Protein AF-A0AB39NYH6-F1 (afdb_monomer)

Sequence (122 aa):
MDDRALKAVLDKVREWTPYDGDALLDDVGAVLDYQLPPEELHDELAQRLRGHLMQLVDIAVGANADQDDEAANRLIQQARAVRSQEMPDDHWKAVGHLRRMAWTANELLERLVATKCLRAAA

Organism: NCBI:txid3238627

Nearest PDB structures (foldseek):
  8dz8-assembly2_B  TM=5.063E-01  e=4.185E-01  synthetic construct
  6dg6-assembly5_E  TM=4.856E-01  e=1.645E+00  synthetic construct
  7n6g-assembly1_3U  TM=3.640E-01  e=7.569E+00  Chlamydomonas reinhardtii

Solvent-accessible surface area (backbone atoms only — not comparable to full-atom values): 6976 Å² total; per-residue (Å²): 134,58,70,67,61,52,49,55,50,52,52,51,60,70,70,55,74,81,89,56,69,64,65,47,50,52,57,28,46,52,50,69,43,94,59,76,65,60,75,90,46,48,66,59,52,48,51,51,50,40,50,49,37,47,54,54,42,52,51,35,55,76,61,43,31,54,77,79,29,70,67,50,30,52,40,43,54,49,36,55,57,56,55,71,51,77,82,50,91,48,68,71,55,29,52,54,48,47,35,52,47,35,51,44,41,51,55,42,50,53,48,32,35,75,72,62,74,38,80,73,87,132

Foldseek 3Di:
DDPVVVVVVVVCVVVDDDQDPVLLVVLLCQQVDPDHDDPVCLVVSLVVLLVLLVVLLVLCVVVVVLPVPVQLVVLNVQSVVLNPDDQDPDPVSSSVSSNSSSVSSVSSVVVCCVVVSDPDDD

InterPro domains:
  IPR046300 Domain of unknown function DUF6415 [PF19979] (22-117)

Secondary structure (DSSP, 8-state):
--HHHHHHHHHHHHH-PPP-HHHHHHHHHHHHSSSPPPGGGHHHHHHHHHHHHHHHHHHHHHTTHHHH-HHHHHHHHHHHHHHTSPPPSSHHHHHHHHHHHHHHHHHHHHHHHHTTSSPPP-

Radius of gyration: 15.77 Å; Cα contacts (8 Å, |Δi|>4): 106; chains: 1; bounding box: 34×39×39 Å

Mean predicted aligned error: 5.58 Å

pLDDT: mean 91.62, std 8.71, range [45.88, 98.56]

Structure (mmCIF, N/CA/C/O backbone):
data_AF-A0AB39NYH6-F1
#
_entry.id   AF-A0AB39NYH6-F1
#
loop_
_atom_site.group_PDB
_atom_site.id
_atom_site.type_symbol
_atom_site.label_atom_id
_atom_site.label_alt_id
_atom_site.label_comp_id
_atom_site.label_asym_id
_atom_site.label_entity_id
_atom_site.label_seq_id
_atom_site.pdbx_PDB_ins_code
_atom_site.Cartn_x
_atom_site.Cartn_y
_atom_site.Cartn_z
_atom_site.occupancy
_atom_site.B_iso_or_equiv
_atom_site.auth_seq_id
_atom_site.auth_comp_id
_atom_site.auth_asym_id
_atom_site.auth_atom_id
_atom_site.pdbx_PDB_model_num
ATOM 1 N N . MET A 1 1 ? -17.775 -24.790 18.504 1.00 61.97 1 MET A N 1
ATOM 2 C CA . MET A 1 1 ? -16.829 -24.413 17.433 1.00 61.97 1 MET A CA 1
ATOM 3 C C . MET A 1 1 ? -16.221 -25.691 16.884 1.00 61.97 1 MET A C 1
ATOM 5 O O . MET A 1 1 ? -15.940 -26.577 17.677 1.00 61.97 1 MET A O 1
ATOM 9 N N . ASP A 1 2 ? -16.101 -25.801 15.566 1.00 86.25 2 ASP A N 1
ATOM 10 C CA . ASP A 1 2 ? -15.504 -26.941 14.855 1.00 86.25 2 ASP A CA 1
ATOM 11 C C . ASP A 1 2 ? -13.965 -26.925 14.992 1.00 86.25 2 ASP A C 1
ATOM 13 O O . ASP A 1 2 ? -13.342 -25.874 14.841 1.00 86.25 2 ASP A O 1
ATOM 17 N N . ASP A 1 3 ? -13.363 -28.083 15.276 1.00 85.31 3 ASP A N 1
ATOM 18 C CA . ASP A 1 3 ? -11.912 -28.297 15.390 1.00 85.31 3 ASP A CA 1
ATOM 19 C C . ASP A 1 3 ? -11.149 -27.908 14.106 1.00 85.31 3 ASP A C 1
ATOM 21 O O . ASP A 1 3 ? -10.066 -27.324 14.161 1.00 85.31 3 ASP A O 1
ATOM 25 N N . ARG A 1 4 ? -11.752 -28.115 12.927 1.00 84.25 4 ARG A N 1
ATOM 26 C CA . ARG A 1 4 ? -11.173 -27.715 11.634 1.00 84.25 4 ARG A CA 1
ATOM 27 C C . ARG A 1 4 ? -11.146 -26.203 11.460 1.00 84.25 4 ARG A C 1
ATOM 29 O O . ARG A 1 4 ? -10.157 -25.669 10.963 1.00 84.25 4 ARG A O 1
ATOM 36 N N . ALA A 1 5 ? -12.204 -25.516 11.886 1.00 82.94 5 ALA A N 1
ATOM 37 C CA . ALA A 1 5 ? -12.259 -24.059 11.855 1.00 82.94 5 ALA A CA 1
ATOM 38 C C . ALA A 1 5 ? -11.210 -23.449 12.798 1.00 82.94 5 ALA A C 1
ATOM 40 O O . ALA A 1 5 ? -10.530 -22.496 12.424 1.00 82.94 5 ALA A O 1
ATOM 41 N N . LEU A 1 6 ? -11.023 -24.033 13.988 1.00 88.62 6 LEU A N 1
ATOM 42 C CA . LEU A 1 6 ? -9.998 -23.588 14.933 1.00 88.62 6 LEU A CA 1
ATOM 43 C C . LEU A 1 6 ? -8.581 -23.811 14.388 1.00 88.62 6 LEU A C 1
ATOM 45 O O . LEU A 1 6 ? -7.738 -22.923 14.499 1.00 88.62 6 LEU A O 1
ATOM 49 N N . LYS A 1 7 ? -8.331 -24.961 13.753 1.00 89.81 7 LYS A N 1
ATOM 50 C CA . LYS A 1 7 ? -7.043 -25.259 13.118 1.00 89.81 7 LYS A CA 1
ATOM 51 C C . LYS A 1 7 ? -6.727 -24.294 11.973 1.00 89.81 7 LYS A C 1
ATOM 53 O O . LYS A 1 7 ? -5.630 -23.753 11.935 1.00 89.81 7 LYS A O 1
ATOM 58 N N . ALA A 1 8 ? -7.702 -23.996 11.114 1.00 83.62 8 ALA A N 1
ATOM 59 C CA . ALA A 1 8 ? -7.529 -23.037 10.023 1.00 83.62 8 ALA A CA 1
ATOM 60 C C . ALA A 1 8 ? -7.229 -21.612 10.524 1.00 83.62 8 ALA A C 1
ATOM 62 O O . ALA A 1 8 ? -6.410 -20.910 9.935 1.00 83.62 8 ALA A O 1
ATOM 63 N N . VAL A 1 9 ? -7.864 -21.182 11.620 1.00 84.75 9 VAL A N 1
ATOM 64 C CA . VAL A 1 9 ? -7.548 -19.892 12.255 1.00 84.75 9 VAL A CA 1
ATOM 65 C C . VAL A 1 9 ? -6.135 -19.908 12.835 1.00 84.75 9 VAL A C 1
ATOM 67 O O . VAL A 1 9 ? -5.393 -18.954 12.633 1.00 84.75 9 VAL A O 1
ATOM 70 N N . LEU A 1 10 ? -5.740 -20.983 13.521 1.00 86.12 10 LEU A N 1
ATOM 71 C CA . LEU A 1 10 ? -4.406 -21.103 14.108 1.00 86.12 10 LEU A CA 1
ATOM 72 C C . LEU A 1 10 ? -3.300 -21.097 13.047 1.00 86.12 10 LEU A C 1
ATOM 74 O O . LEU A 1 10 ? -2.278 -20.446 13.248 1.00 86.12 10 LEU A O 1
ATOM 78 N N . ASP A 1 11 ? -3.508 -21.787 11.927 1.00 86.31 11 ASP A N 1
ATOM 79 C CA . ASP A 1 11 ? -2.560 -21.800 10.814 1.00 86.31 11 ASP A CA 1
ATOM 80 C C . ASP A 1 11 ? -2.429 -20.390 10.209 1.00 86.31 11 ASP A C 1
ATOM 82 O O . ASP A 1 11 ? -1.317 -19.884 10.082 1.00 86.31 11 ASP A O 1
ATOM 86 N N . LYS A 1 12 ? -3.545 -19.672 10.010 1.00 78.25 12 LYS A N 1
ATOM 87 C CA . LYS A 1 12 ? -3.514 -18.264 9.575 1.00 78.25 12 LYS A CA 1
ATOM 88 C C . LYS A 1 12 ? -2.821 -17.326 10.562 1.00 78.25 12 LYS A C 1
ATOM 90 O O . LYS A 1 12 ? -2.120 -16.418 10.138 1.00 78.25 12 LYS A O 1
ATOM 95 N N . VAL A 1 13 ? -3.012 -17.521 11.867 1.00 79.12 13 VAL A N 1
ATOM 96 C CA . VAL A 1 13 ? -2.339 -16.715 12.902 1.00 79.12 13 VAL A CA 1
ATOM 97 C C . VAL A 1 13 ? -0.835 -16.995 12.927 1.00 79.12 13 VAL A C 1
ATOM 99 O O . VAL A 1 13 ? -0.056 -16.091 13.198 1.00 79.12 13 VAL A O 1
ATOM 102 N N . ARG A 1 14 ? -0.407 -18.226 12.631 1.00 78.19 14 ARG A N 1
ATOM 103 C CA . ARG A 1 14 ? 1.018 -18.584 12.541 1.00 78.19 14 ARG A CA 1
ATOM 104 C C . ARG A 1 14 ? 1.690 -18.045 11.284 1.00 78.19 14 ARG A C 1
ATOM 106 O O . ARG A 1 14 ? 2.871 -17.728 11.330 1.00 78.19 14 ARG A O 1
ATOM 113 N N . GLU A 1 15 ? 0.949 -17.958 10.187 1.00 77.31 15 GLU A N 1
ATOM 114 C CA . GLU A 1 15 ? 1.404 -17.357 8.929 1.00 77.31 15 GLU A CA 1
ATOM 115 C C . GLU A 1 15 ? 1.312 -15.824 8.942 1.00 77.31 15 GLU A C 1
ATOM 117 O O . GLU A 1 15 ? 1.861 -15.154 8.065 1.00 77.31 15 GLU A O 1
ATOM 122 N N . TRP A 1 16 ? 0.625 -15.249 9.933 1.00 75.25 16 TRP A N 1
ATOM 123 C CA . TRP A 1 16 ? 0.450 -13.810 10.042 1.00 75.25 16 TRP A CA 1
ATOM 124 C C . TRP A 1 16 ? 1.786 -13.119 10.311 1.00 75.25 16 TRP A C 1
ATOM 126 O O . TRP A 1 16 ? 2.410 -13.292 11.358 1.00 75.25 16 TRP A O 1
ATOM 136 N N . THR A 1 17 ? 2.202 -12.296 9.354 1.00 74.31 17 THR A N 1
ATOM 137 C CA . THR A 1 17 ? 3.332 -11.383 9.518 1.00 74.31 17 THR A CA 1
ATOM 138 C C . THR A 1 17 ? 2.798 -10.045 10.035 1.00 74.31 17 THR A C 1
ATOM 140 O O . THR A 1 17 ? 1.869 -9.502 9.421 1.00 74.31 17 THR A O 1
ATOM 143 N N . PRO A 1 18 ? 3.336 -9.510 11.150 1.00 82.12 18 PRO A N 1
ATOM 144 C CA . PRO A 1 18 ? 2.976 -8.186 11.639 1.00 82.12 18 PRO A CA 1
ATOM 145 C C . PRO A 1 18 ? 3.149 -7.121 10.556 1.00 82.12 18 PRO A C 1
ATOM 147 O O . PRO A 1 18 ? 4.013 -7.237 9.689 1.00 82.12 18 PRO A O 1
ATOM 150 N N . TYR A 1 19 ? 2.321 -6.081 10.613 1.00 86.44 19 TYR A N 1
ATOM 151 C CA . TYR A 1 19 ? 2.485 -4.927 9.739 1.00 86.44 19 TYR A CA 1
ATOM 152 C C . TYR A 1 19 ? 3.779 -4.185 10.091 1.00 86.44 19 TYR A C 1
ATOM 154 O O . TYR A 1 19 ? 3.967 -3.791 11.244 1.00 86.44 19 TYR A O 1
ATOM 162 N N . ASP A 1 20 ? 4.633 -3.997 9.089 1.00 89.56 20 ASP A N 1
ATOM 163 C CA . ASP A 1 20 ? 5.910 -3.297 9.181 1.00 89.56 20 ASP A CA 1
ATOM 164 C C . ASP A 1 20 ? 5.857 -2.063 8.271 1.00 89.56 20 ASP A C 1
ATOM 166 O O . ASP A 1 20 ? 5.919 -2.162 7.044 1.00 89.56 20 ASP A O 1
ATOM 170 N N . GLY A 1 21 ? 5.657 -0.896 8.888 1.00 89.19 21 GLY A N 1
ATOM 171 C CA . GLY A 1 21 ? 5.541 0.366 8.162 1.00 89.19 21 GLY A CA 1
ATOM 172 C C . GLY A 1 21 ? 6.859 0.822 7.541 1.00 89.19 21 GLY A C 1
ATOM 173 O O . GLY A 1 21 ? 6.827 1.430 6.475 1.00 89.19 21 GLY A O 1
ATOM 174 N N . ASP A 1 22 ? 7.993 0.492 8.158 1.00 93.12 22 ASP A N 1
ATOM 175 C CA . ASP A 1 22 ? 9.309 0.894 7.662 1.00 93.12 22 ASP A CA 1
ATOM 176 C C . ASP A 1 22 ? 9.658 0.083 6.411 1.00 93.12 22 ASP A C 1
ATOM 178 O O . ASP A 1 22 ? 10.013 0.656 5.384 1.00 93.12 22 ASP A O 1
ATOM 182 N N . ALA A 1 23 ? 9.417 -1.233 6.434 1.00 94.25 23 ALA A N 1
ATOM 183 C CA . ALA A 1 23 ? 9.602 -2.086 5.259 1.00 94.25 23 ALA A CA 1
ATOM 184 C C . ALA A 1 23 ? 8.715 -1.668 4.070 1.00 94.25 23 ALA A C 1
ATOM 186 O O . ALA A 1 23 ? 9.141 -1.747 2.915 1.00 94.25 23 ALA A O 1
ATOM 187 N N . LEU A 1 24 ? 7.483 -1.214 4.333 1.00 94.94 24 LEU A N 1
ATOM 188 C CA . LEU A 1 24 ? 6.629 -0.627 3.299 1.00 94.94 24 LEU A CA 1
ATOM 189 C C . LEU A 1 24 ? 7.245 0.660 2.733 1.00 94.94 24 LEU A C 1
ATOM 191 O O . LEU A 1 24 ? 7.270 0.824 1.515 1.00 94.94 24 LEU A O 1
ATOM 195 N N . LEU A 1 25 ? 7.701 1.577 3.590 1.00 95.25 25 LEU A N 1
ATOM 196 C CA . LEU A 1 25 ? 8.274 2.852 3.152 1.00 95.25 25 LEU A CA 1
ATOM 197 C C . LEU A 1 25 ? 9.575 2.656 2.365 1.00 95.25 25 LEU A C 1
ATOM 199 O O . LEU A 1 25 ? 9.778 3.354 1.372 1.00 95.25 25 LEU A O 1
ATOM 203 N N . ASP A 1 26 ? 10.391 1.666 2.726 1.00 95.56 26 ASP A N 1
ATOM 204 C CA . ASP A 1 26 ? 11.574 1.265 1.959 1.00 95.56 26 ASP A CA 1
ATOM 205 C C . ASP A 1 26 ? 11.196 0.788 0.545 1.00 95.56 26 ASP A C 1
ATOM 207 O O . ASP A 1 26 ? 11.793 1.221 -0.443 1.00 95.56 26 ASP A O 1
ATOM 211 N N . ASP A 1 27 ? 10.163 -0.055 0.419 1.00 96.12 27 ASP A N 1
ATOM 212 C CA . ASP A 1 27 ? 9.672 -0.544 -0.879 1.00 96.12 27 ASP A CA 1
ATOM 213 C C . ASP A 1 27 ? 9.026 0.558 -1.727 1.00 96.12 27 ASP A C 1
ATOM 215 O O . ASP A 1 27 ? 9.154 0.577 -2.955 1.00 96.12 27 ASP A O 1
ATOM 219 N N . VAL A 1 28 ? 8.335 1.498 -1.081 1.00 96.19 28 VAL A N 1
ATOM 220 C CA . VAL A 1 28 ? 7.803 2.695 -1.736 1.00 96.19 28 VAL A CA 1
ATOM 221 C C . VAL A 1 28 ? 8.950 3.569 -2.242 1.00 96.19 28 VAL A C 1
ATOM 223 O O . VAL A 1 28 ? 8.921 3.982 -3.404 1.00 96.19 28 VAL A O 1
ATOM 226 N N . GLY A 1 29 ? 9.972 3.807 -1.416 1.00 94.31 29 GLY A N 1
ATOM 227 C CA . GLY A 1 29 ? 11.166 4.573 -1.775 1.00 94.31 29 GLY A CA 1
ATOM 228 C C . GLY A 1 29 ? 11.896 3.964 -2.968 1.00 94.31 29 GLY A C 1
ATOM 229 O O . GLY A 1 29 ? 12.109 4.642 -3.971 1.00 94.31 29 GLY A O 1
ATOM 230 N N . ALA A 1 30 ? 12.139 2.651 -2.933 1.00 93.94 30 ALA A N 1
ATOM 231 C CA . ALA A 1 30 ? 12.805 1.913 -4.007 1.00 93.94 30 ALA A CA 1
ATOM 232 C C . ALA A 1 30 ? 12.133 2.063 -5.389 1.00 93.94 30 ALA A C 1
ATOM 234 O O . ALA A 1 30 ? 12.785 1.896 -6.420 1.00 93.94 30 ALA A O 1
ATOM 235 N N . VAL A 1 31 ? 10.831 2.365 -5.430 1.00 94.75 31 VAL A N 1
ATOM 236 C CA . VAL A 1 31 ? 10.050 2.494 -6.669 1.00 94.75 31 VAL A CA 1
ATOM 237 C C . VAL A 1 31 ? 9.787 3.950 -7.071 1.00 94.75 31 VAL A C 1
ATOM 239 O O . VAL A 1 31 ? 9.738 4.269 -8.270 1.00 94.75 31 VAL A O 1
ATOM 242 N N . LEU A 1 32 ? 9.546 4.827 -6.095 1.00 93.62 32 LEU A N 1
ATOM 243 C CA . LEU A 1 32 ? 9.202 6.230 -6.338 1.00 93.62 32 LEU A CA 1
ATOM 244 C C . LEU A 1 32 ? 10.426 7.135 -6.492 1.00 93.62 32 LEU A C 1
ATOM 246 O O . LEU A 1 32 ? 10.282 8.236 -7.030 1.00 93.62 32 LEU A O 1
ATOM 250 N N . ASP A 1 33 ? 11.612 6.670 -6.104 1.00 90.56 33 ASP A N 1
ATOM 251 C CA . ASP A 1 33 ? 12.855 7.405 -6.295 1.00 90.56 33 ASP A CA 1
ATOM 252 C C . ASP A 1 33 ? 13.163 7.709 -7.775 1.00 90.56 33 ASP A C 1
ATOM 254 O O . ASP A 1 33 ? 12.623 7.134 -8.733 1.00 90.56 33 ASP A O 1
ATOM 258 N N . TYR A 1 34 ? 14.066 8.676 -7.970 1.00 78.25 34 TYR A N 1
ATOM 259 C CA . TYR A 1 34 ? 14.508 9.116 -9.296 1.00 78.25 34 TYR A CA 1
ATOM 260 C C . TYR A 1 34 ? 15.242 8.019 -10.074 1.00 78.25 34 TYR A C 1
ATOM 262 O O . TYR A 1 34 ? 15.220 8.028 -11.307 1.00 78.25 34 TYR A O 1
ATOM 270 N N . GLN A 1 35 ? 15.889 7.088 -9.370 1.00 85.31 35 GLN A N 1
ATOM 271 C CA . GLN A 1 35 ? 16.532 5.930 -9.972 1.00 85.31 35 GLN A CA 1
ATOM 272 C C . GLN A 1 35 ? 15.518 4.793 -10.099 1.00 85.31 35 GLN A C 1
ATOM 274 O O . GLN A 1 35 ? 14.891 4.397 -9.125 1.00 85.31 35 GLN A O 1
ATOM 279 N N . LEU A 1 36 ? 15.367 4.265 -11.314 1.00 86.06 36 LEU A N 1
ATOM 280 C CA . LEU A 1 36 ? 14.464 3.147 -11.565 1.00 86.06 36 LEU A CA 1
ATOM 281 C C . LEU A 1 36 ? 15.023 1.851 -10.966 1.00 86.06 36 LEU A C 1
ATOM 283 O O . LEU A 1 36 ? 16.237 1.627 -11.062 1.00 86.06 36 LEU A O 1
ATOM 287 N N . PRO A 1 37 ? 14.161 0.977 -10.417 1.00 85.94 37 PRO A N 1
ATOM 288 C CA . PRO A 1 37 ? 14.595 -0.340 -9.994 1.00 85.94 37 PRO A CA 1
ATOM 289 C C . PRO A 1 37 ? 15.056 -1.159 -11.214 1.00 85.94 37 PRO A C 1
ATOM 291 O O . PRO A 1 37 ? 14.412 -1.091 -12.273 1.00 85.94 37 PRO A O 1
ATOM 294 N N . PRO A 1 38 ? 16.145 -1.939 -11.081 1.00 89.69 38 PRO A N 1
ATOM 295 C CA . PRO A 1 38 ? 16.549 -2.924 -12.078 1.00 89.69 38 PRO A CA 1
ATOM 296 C C . PRO A 1 38 ? 15.401 -3.876 -12.433 1.00 89.69 38 PRO A C 1
ATOM 298 O O . PRO A 1 38 ? 14.582 -4.207 -11.575 1.00 89.69 38 PRO A O 1
ATOM 301 N N . GLU A 1 39 ? 15.341 -4.313 -13.691 1.00 90.69 39 GLU A N 1
ATOM 302 C CA . GLU A 1 39 ? 14.247 -5.148 -14.211 1.00 90.69 39 GLU A CA 1
ATOM 303 C C . GLU A 1 39 ? 14.138 -6.486 -13.478 1.00 90.69 39 GLU A C 1
ATOM 305 O O . GLU A 1 39 ? 13.041 -6.943 -13.170 1.00 90.69 39 GLU A O 1
ATOM 310 N N . GLU A 1 40 ? 15.275 -7.058 -13.083 1.00 91.88 40 GLU A N 1
ATOM 311 C CA . GLU A 1 40 ? 15.346 -8.283 -12.291 1.00 91.88 40 GLU A CA 1
ATOM 312 C C . GLU A 1 40 ? 14.667 -8.181 -10.913 1.00 91.88 40 GLU A C 1
ATOM 314 O O . GLU A 1 40 ? 14.343 -9.210 -10.324 1.00 91.88 40 GLU A O 1
ATOM 319 N N . LEU A 1 41 ? 14.428 -6.966 -10.405 1.00 93.06 41 LEU A N 1
ATOM 320 C CA . LEU A 1 41 ? 13.743 -6.733 -9.130 1.00 93.06 41 LEU A CA 1
ATOM 321 C C . LEU A 1 41 ? 12.253 -6.413 -9.294 1.00 93.06 41 LEU A C 1
ATOM 323 O O . LEU A 1 41 ? 11.549 -6.291 -8.291 1.00 93.06 41 LEU A O 1
ATOM 327 N N . HIS A 1 42 ? 11.745 -6.252 -10.521 1.00 94.50 42 HIS A N 1
ATOM 328 C CA . HIS A 1 42 ? 10.365 -5.798 -10.739 1.00 94.50 42 HIS A CA 1
ATOM 329 C C . HIS A 1 42 ? 9.341 -6.767 -10.153 1.00 94.50 42 HIS A C 1
ATOM 331 O O . HIS A 1 42 ? 8.419 -6.327 -9.468 1.00 94.50 42 HIS A O 1
ATOM 337 N N . ASP A 1 43 ? 9.518 -8.070 -10.365 1.00 94.62 43 ASP A N 1
ATOM 338 C CA . ASP A 1 43 ? 8.593 -9.084 -9.851 1.00 94.62 43 ASP A CA 1
ATOM 339 C C . ASP A 1 43 ? 8.629 -9.186 -8.323 1.00 94.62 43 ASP A C 1
ATOM 341 O O . ASP A 1 43 ? 7.578 -9.288 -7.683 1.00 94.62 43 ASP A O 1
ATOM 345 N N . GLU A 1 44 ? 9.820 -9.091 -7.725 1.00 95.81 44 GLU A N 1
ATOM 346 C CA . GLU A 1 44 ? 9.987 -9.096 -6.269 1.00 95.81 44 GLU A CA 1
ATOM 347 C C . GLU A 1 44 ? 9.295 -7.880 -5.638 1.00 95.81 44 GLU A C 1
ATOM 349 O O . GLU A 1 44 ? 8.471 -8.027 -4.730 1.00 95.81 44 GLU A O 1
ATOM 354 N N . LEU A 1 45 ? 9.565 -6.680 -6.161 1.00 96.25 45 LEU A N 1
ATOM 355 C CA . LEU A 1 45 ? 8.936 -5.441 -5.701 1.00 96.25 45 LEU A CA 1
ATOM 356 C C . LEU A 1 45 ? 7.420 -5.482 -5.901 1.00 96.25 45 LEU A C 1
ATOM 358 O O . LEU A 1 45 ? 6.666 -5.076 -5.017 1.00 96.25 45 LEU A O 1
ATOM 362 N N . ALA A 1 46 ? 6.947 -6.020 -7.026 1.00 97.06 46 ALA A N 1
ATOM 363 C CA . ALA A 1 46 ? 5.522 -6.179 -7.274 1.00 97.06 46 ALA A CA 1
ATOM 364 C C . ALA A 1 46 ? 4.872 -7.118 -6.249 1.00 97.06 46 ALA A C 1
ATOM 366 O O . ALA A 1 46 ? 3.781 -6.830 -5.752 1.00 97.06 46 ALA A O 1
ATOM 367 N N . GLN A 1 47 ? 5.518 -8.235 -5.910 1.00 97.00 47 GLN A N 1
ATOM 368 C CA . GLN A 1 47 ? 5.011 -9.166 -4.906 1.00 97.00 47 GLN A CA 1
ATOM 369 C C . GLN A 1 47 ? 4.956 -8.524 -3.515 1.00 97.00 47 GLN A C 1
ATOM 371 O O . GLN A 1 47 ? 3.923 -8.616 -2.844 1.00 97.00 47 GLN A O 1
ATOM 376 N N . ARG A 1 48 ? 6.024 -7.832 -3.106 1.00 97.06 48 ARG A N 1
ATOM 377 C CA . ARG A 1 48 ? 6.105 -7.139 -1.811 1.00 97.06 48 ARG A CA 1
ATOM 378 C C . ARG A 1 48 ? 5.055 -6.036 -1.696 1.00 97.06 48 ARG A C 1
ATOM 380 O O . ARG A 1 48 ? 4.253 -6.056 -0.764 1.00 97.06 48 ARG A O 1
ATOM 387 N N . LEU A 1 49 ? 4.947 -5.159 -2.697 1.00 97.62 49 LEU A N 1
ATOM 388 C CA . LEU A 1 49 ? 3.937 -4.094 -2.732 1.00 97.62 49 LEU A CA 1
ATOM 389 C C . LEU A 1 49 ? 2.501 -4.635 -2.719 1.00 97.62 49 LEU A C 1
ATOM 391 O O . LEU A 1 49 ? 1.639 -4.071 -2.044 1.00 97.62 49 LEU A O 1
ATOM 395 N N . ARG A 1 50 ? 2.216 -5.749 -3.410 1.00 97.81 50 ARG A N 1
ATOM 396 C CA . ARG A 1 50 ? 0.899 -6.410 -3.324 1.00 97.81 50 ARG A CA 1
ATOM 397 C C . ARG A 1 50 ? 0.599 -6.903 -1.908 1.00 97.81 50 ARG A C 1
ATOM 399 O O . ARG A 1 50 ? -0.546 -6.765 -1.467 1.00 97.81 50 ARG A O 1
ATOM 406 N N . GLY A 1 51 ? 1.603 -7.456 -1.224 1.00 95.94 51 GLY A N 1
ATOM 407 C CA . GLY A 1 51 ? 1.527 -7.872 0.177 1.00 95.94 51 GLY A CA 1
ATOM 408 C C . GLY A 1 51 ? 1.215 -6.699 1.104 1.00 95.94 51 GLY A C 1
ATOM 409 O O . GLY A 1 51 ? 0.226 -6.749 1.837 1.00 95.94 51 GLY A O 1
ATOM 410 N N . HIS A 1 52 ? 1.961 -5.600 0.980 1.00 97.12 52 HIS A N 1
ATOM 411 C CA . HIS A 1 52 ? 1.729 -4.390 1.772 1.00 97.12 52 HIS A CA 1
ATOM 412 C C . HIS A 1 52 ? 0.336 -3.799 1.541 1.00 97.12 52 HIS A C 1
ATOM 414 O O . HIS A 1 52 ? -0.404 -3.538 2.489 1.00 97.12 52 HIS A O 1
ATOM 420 N N . LEU A 1 53 ? -0.091 -3.666 0.278 1.00 97.88 53 LEU A N 1
ATOM 421 C CA . LEU A 1 53 ? -1.447 -3.221 -0.059 1.00 97.88 53 LEU A CA 1
ATOM 422 C C . LEU A 1 53 ? -2.519 -4.148 0.530 1.00 97.88 53 LEU A C 1
ATOM 424 O O . LEU A 1 53 ? -3.658 -3.724 0.731 1.00 97.88 53 LEU A O 1
ATOM 428 N N . MET A 1 54 ? -2.234 -5.442 0.703 1.00 96.81 54 MET A N 1
ATOM 429 C CA . MET A 1 54 ? -3.188 -6.397 1.281 1.00 96.81 54 MET A CA 1
ATOM 430 C C . MET A 1 54 ? -3.329 -6.142 2.770 1.00 96.81 54 MET A C 1
ATOM 432 O O . MET A 1 54 ? -4.444 -5.911 3.228 1.00 96.81 54 MET A O 1
ATOM 436 N N . GLN A 1 55 ? -2.207 -6.044 3.479 1.00 95.31 55 GLN A N 1
ATOM 437 C CA . GLN A 1 55 ? -2.196 -5.726 4.902 1.00 95.31 55 GLN A CA 1
ATOM 438 C C . GLN A 1 55 ? -2.854 -4.371 5.196 1.00 95.31 55 GLN A C 1
ATOM 440 O O . GLN A 1 55 ? -3.701 -4.296 6.081 1.00 95.31 55 GLN A O 1
ATOM 445 N N . LEU A 1 56 ? -2.540 -3.316 4.433 1.00 97.00 56 LEU A N 1
ATOM 446 C CA . LEU A 1 56 ? -3.159 -1.996 4.614 1.00 97.00 56 LEU A CA 1
ATOM 447 C C . LEU A 1 56 ? -4.679 -2.032 4.413 1.00 97.00 56 LEU A C 1
ATOM 449 O O . LEU A 1 56 ? -5.417 -1.422 5.184 1.00 97.00 56 LEU A O 1
ATOM 453 N N . VAL A 1 57 ? -5.161 -2.763 3.403 1.00 97.50 57 VAL A N 1
ATOM 454 C CA . VAL A 1 57 ? -6.604 -2.938 3.178 1.00 97.50 57 VAL A CA 1
ATOM 455 C C . VAL A 1 57 ? -7.252 -3.706 4.327 1.00 97.50 57 VAL A C 1
ATOM 457 O O . VAL A 1 57 ? -8.327 -3.312 4.776 1.00 97.50 57 VAL A O 1
ATOM 460 N N . ASP A 1 58 ? -6.614 -4.766 4.818 1.00 95.06 58 ASP A N 1
ATOM 461 C CA . ASP A 1 58 ? -7.135 -5.557 5.934 1.00 95.06 58 ASP A CA 1
ATOM 462 C C . ASP A 1 58 ? -7.191 -4.733 7.230 1.00 95.06 58 ASP A C 1
ATOM 464 O O . ASP A 1 58 ? -8.184 -4.798 7.955 1.00 95.06 58 ASP A O 1
ATOM 468 N N . ILE A 1 59 ? -6.181 -3.896 7.489 1.00 93.38 59 ILE A N 1
ATOM 469 C CA . ILE A 1 59 ? -6.164 -2.948 8.613 1.00 93.38 59 ILE A CA 1
ATOM 470 C C . ILE A 1 59 ? -7.293 -1.926 8.471 1.00 93.38 59 ILE A C 1
ATOM 472 O O . ILE A 1 59 ? -8.029 -1.688 9.428 1.00 93.38 59 ILE A O 1
ATOM 476 N N . ALA A 1 60 ? -7.453 -1.341 7.282 1.00 95.56 60 ALA A N 1
ATOM 477 C CA . ALA A 1 60 ? -8.485 -0.346 7.020 1.00 95.56 60 ALA A CA 1
ATOM 478 C C . ALA A 1 60 ? -9.893 -0.907 7.261 1.00 95.56 60 ALA A C 1
ATOM 480 O O . ALA A 1 60 ? -10.686 -0.295 7.971 1.00 95.56 60 ALA A O 1
ATOM 481 N N . VAL A 1 61 ? -10.178 -2.097 6.723 1.00 95.25 61 VAL A N 1
ATOM 482 C CA . VAL A 1 61 ? -11.463 -2.789 6.911 1.00 95.25 61 VAL A CA 1
ATOM 483 C C . VAL A 1 61 ? -11.649 -3.214 8.367 1.00 95.25 61 VAL A C 1
ATOM 485 O O . VAL A 1 61 ? -12.723 -3.028 8.928 1.00 95.25 61 VAL A O 1
ATOM 488 N N . GLY A 1 62 ? -10.607 -3.740 9.018 1.00 92.62 62 GLY A N 1
ATOM 489 C CA . GLY A 1 62 ? -10.659 -4.109 10.436 1.00 92.62 62 GLY A CA 1
ATOM 490 C C . GLY A 1 62 ? -10.939 -2.922 11.364 1.00 92.62 62 GLY A C 1
ATOM 491 O O . GLY A 1 62 ? -11.511 -3.104 12.437 1.00 92.62 62 GLY A O 1
ATOM 492 N N . ALA A 1 63 ? -10.576 -1.711 10.938 1.00 93.44 63 ALA A N 1
ATOM 493 C CA . ALA A 1 63 ? -10.866 -0.458 11.623 1.00 93.44 63 ALA A CA 1
ATOM 494 C C . ALA A 1 63 ? -12.158 0.238 11.138 1.00 93.44 63 ALA A C 1
ATOM 496 O O . ALA A 1 63 ? -12.420 1.353 11.579 1.00 93.44 63 ALA A O 1
ATOM 497 N N . ASN A 1 64 ? -12.946 -0.389 10.251 1.00 93.81 64 ASN A N 1
ATOM 498 C CA . ASN A 1 64 ? -14.137 0.172 9.587 1.00 93.81 64 ASN A CA 1
ATOM 499 C C . ASN A 1 64 ? -13.894 1.483 8.811 1.00 93.81 64 ASN A C 1
ATOM 501 O O . ASN A 1 64 ? -14.824 2.245 8.540 1.00 93.81 64 ASN A O 1
ATOM 505 N N . ALA A 1 65 ? -12.651 1.755 8.404 1.00 93.69 65 ALA A N 1
ATOM 506 C CA . ALA A 1 65 ? -12.305 2.970 7.668 1.00 93.69 65 ALA A CA 1
ATOM 507 C C . ALA A 1 65 ? -12.996 3.043 6.294 1.00 93.69 65 ALA A C 1
ATOM 509 O O . ALA A 1 65 ? -13.204 4.129 5.768 1.00 93.69 65 ALA A O 1
ATOM 510 N N . ASP A 1 66 ? -13.380 1.903 5.716 1.00 93.69 66 ASP A N 1
ATOM 511 C CA . ASP A 1 66 ? -14.154 1.831 4.474 1.00 93.69 66 ASP A CA 1
ATOM 512 C C . ASP A 1 66 ? -15.589 2.366 4.610 1.00 93.69 66 ASP A C 1
ATOM 514 O O . ASP A 1 66 ? -16.198 2.755 3.611 1.00 93.69 66 ASP A O 1
ATOM 518 N N . GLN A 1 67 ? -16.124 2.394 5.830 1.00 95.06 67 GLN A N 1
ATOM 519 C CA . GLN A 1 67 ? -17.463 2.897 6.139 1.00 95.06 67 GLN A CA 1
ATOM 520 C C . GLN A 1 67 ? -17.410 4.324 6.680 1.00 95.06 67 GLN A C 1
ATOM 522 O O . GLN A 1 67 ? -18.233 5.161 6.306 1.00 95.06 67 GLN A O 1
ATOM 527 N N . ASP A 1 68 ? -16.423 4.592 7.533 1.00 94.31 68 ASP A N 1
ATOM 528 C CA . ASP A 1 68 ? -16.308 5.847 8.272 1.00 94.31 68 ASP A CA 1
ATOM 529 C C . ASP A 1 68 ? -15.599 6.949 7.473 1.00 94.31 68 ASP A C 1
ATOM 531 O O . ASP A 1 68 ? -15.736 8.133 7.793 1.00 94.31 68 ASP A O 1
ATOM 535 N N . ASP A 1 69 ? -14.849 6.584 6.427 1.00 96.06 69 ASP A N 1
ATOM 536 C CA . ASP A 1 69 ? -14.107 7.530 5.607 1.00 96.06 69 ASP A CA 1
ATOM 537 C C . ASP A 1 69 ? -14.167 7.230 4.100 1.00 96.06 69 ASP A C 1
ATOM 539 O O . ASP A 1 69 ? -13.601 6.266 3.580 1.00 96.06 69 ASP A O 1
ATOM 543 N N . GLU A 1 70 ? -14.796 8.137 3.349 1.00 97.12 70 GLU A N 1
ATOM 544 C CA . GLU A 1 70 ? -14.969 7.977 1.904 1.00 97.12 70 GLU A CA 1
ATOM 545 C C . GLU A 1 70 ? -13.627 7.961 1.148 1.00 97.12 70 GLU A C 1
ATOM 547 O O . GLU A 1 70 ? -13.473 7.230 0.165 1.00 97.12 70 GLU A O 1
ATOM 552 N N . ALA A 1 71 ? -12.639 8.740 1.601 1.00 97.19 71 ALA A N 1
ATOM 553 C CA . ALA A 1 71 ? -11.322 8.774 0.972 1.00 97.19 71 ALA A CA 1
ATOM 554 C C . ALA A 1 71 ? -10.577 7.439 1.148 1.00 97.19 71 ALA A C 1
ATOM 556 O O . ALA A 1 71 ? -10.061 6.897 0.169 1.00 97.19 71 ALA A O 1
ATOM 557 N N . ALA A 1 72 ? -10.591 6.865 2.353 1.00 96.81 72 ALA A N 1
ATOM 558 C CA . ALA A 1 72 ? -10.050 5.545 2.643 1.00 96.81 72 ALA A CA 1
ATOM 559 C C . ALA A 1 72 ? -10.766 4.471 1.824 1.00 96.81 72 ALA A C 1
ATOM 561 O O . ALA A 1 72 ? -10.097 3.650 1.203 1.00 96.81 72 ALA A O 1
ATOM 562 N N . ASN A 1 73 ? -12.099 4.510 1.717 1.00 98.06 73 ASN A N 1
ATOM 563 C CA . ASN A 1 73 ? -12.830 3.569 0.867 1.00 98.06 73 ASN A CA 1
ATOM 564 C C . ASN A 1 73 ? -12.360 3.630 -0.597 1.00 98.06 73 ASN A C 1
ATOM 566 O O . ASN A 1 73 ? -12.063 2.598 -1.200 1.00 98.06 73 ASN A O 1
ATOM 570 N N . ARG A 1 74 ? -12.219 4.831 -1.174 1.00 98.31 74 ARG A N 1
ATOM 571 C CA . ARG A 1 74 ? -11.703 4.988 -2.547 1.00 98.31 74 ARG A CA 1
ATOM 572 C C . ARG A 1 74 ? -10.296 4.404 -2.694 1.00 98.31 74 ARG A C 1
ATOM 574 O O . ARG A 1 74 ? -10.053 3.667 -3.650 1.00 98.31 74 ARG A O 1
ATOM 581 N N . LEU A 1 75 ? -9.403 4.678 -1.744 1.00 98.38 75 LEU A N 1
ATOM 582 C CA . LEU A 1 75 ? -8.037 4.143 -1.734 1.00 98.38 75 LEU A CA 1
ATOM 583 C C . LEU A 1 75 ? -8.016 2.617 -1.575 1.00 98.38 75 LEU A C 1
ATOM 585 O O . LEU A 1 75 ? -7.246 1.947 -2.256 1.00 98.38 75 LEU A O 1
ATOM 589 N N . ILE A 1 76 ? -8.914 2.037 -0.775 1.00 98.38 76 ILE A N 1
ATOM 590 C CA . ILE A 1 76 ? -9.080 0.582 -0.645 1.00 98.38 76 ILE A CA 1
ATOM 591 C C . ILE A 1 76 ? -9.487 -0.045 -1.982 1.00 98.38 76 ILE A C 1
ATOM 593 O O . ILE A 1 76 ? -8.932 -1.076 -2.375 1.00 98.38 76 ILE A O 1
ATOM 597 N N . GLN A 1 77 ? -10.435 0.560 -2.705 1.00 98.50 77 GLN A N 1
ATOM 598 C CA . GLN A 1 77 ? -10.833 0.052 -4.022 1.00 98.50 77 GLN A CA 1
ATOM 599 C C . GLN A 1 77 ? -9.689 0.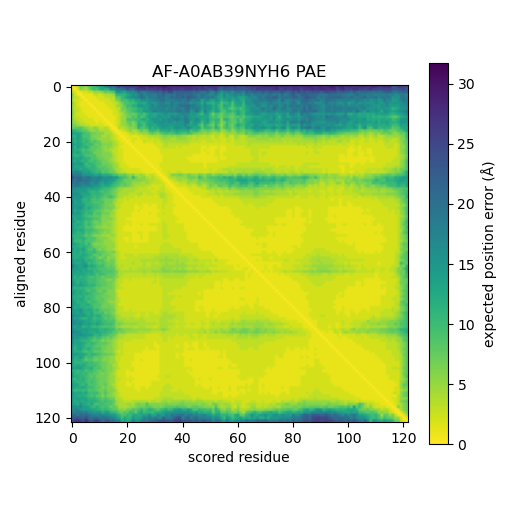164 -5.036 1.00 98.50 77 GLN A C 1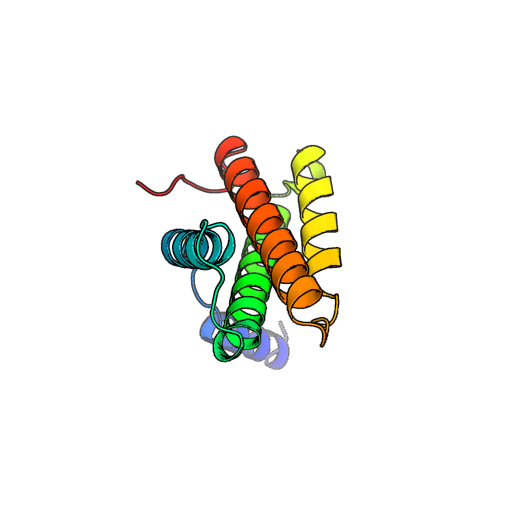
ATOM 601 O O . GLN A 1 77 ? -9.441 -0.783 -5.785 1.00 98.50 77 GLN A O 1
ATOM 606 N N . GLN A 1 78 ? -8.953 1.278 -5.034 1.00 98.38 78 GLN A N 1
ATOM 607 C CA . GLN A 1 78 ? -7.776 1.457 -5.889 1.00 98.38 78 GLN A CA 1
ATOM 608 C C . GLN A 1 78 ? -6.684 0.432 -5.568 1.00 98.38 78 GLN A C 1
ATOM 610 O O . GLN A 1 78 ? -6.185 -0.221 -6.483 1.00 98.38 78 GLN A O 1
ATOM 615 N N . ALA A 1 79 ? -6.382 0.221 -4.284 1.00 98.19 79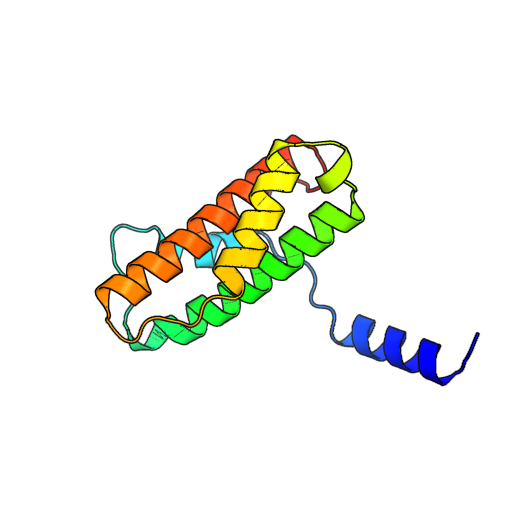 ALA A N 1
ATOM 616 C CA . ALA A 1 79 ? -5.428 -0.774 -3.805 1.00 98.19 79 ALA A CA 1
ATOM 617 C C . ALA A 1 79 ? -5.801 -2.180 -4.285 1.00 98.19 79 ALA A C 1
ATOM 619 O O . ALA A 1 79 ? -4.957 -2.898 -4.817 1.00 98.19 79 ALA A O 1
ATOM 620 N N . ARG A 1 80 ? -7.080 -2.563 -4.159 1.00 98.38 80 ARG A N 1
ATOM 621 C CA . ARG A 1 80 ? -7.597 -3.844 -4.667 1.00 98.38 80 ARG A CA 1
ATOM 622 C C . ARG A 1 80 ? -7.420 -3.967 -6.179 1.00 98.38 80 ARG A C 1
ATOM 624 O O . ARG A 1 80 ? -6.918 -4.991 -6.635 1.00 98.38 80 ARG A O 1
ATOM 631 N N . ALA A 1 81 ? -7.795 -2.932 -6.927 1.00 98.31 81 ALA A N 1
ATOM 632 C CA . ALA A 1 81 ? -7.766 -2.938 -8.385 1.00 98.31 81 ALA A CA 1
ATOM 633 C C . ALA A 1 81 ? -6.345 -2.948 -8.965 1.00 98.31 81 ALA A C 1
ATOM 635 O O . ALA A 1 81 ? -6.106 -3.608 -9.976 1.00 98.31 81 ALA A O 1
ATOM 636 N N . VAL A 1 82 ? -5.403 -2.212 -8.366 1.00 97.50 82 VAL A N 1
ATOM 637 C CA . VAL A 1 82 ? -4.015 -2.175 -8.846 1.00 97.50 82 VAL A CA 1
ATOM 638 C C . VAL A 1 82 ? -3.284 -3.470 -8.500 1.00 97.50 82 VAL A C 1
ATOM 640 O O . VAL A 1 82 ? -2.627 -4.032 -9.367 1.00 97.50 82 VAL A O 1
ATOM 643 N N . ARG A 1 83 ? -3.493 -4.020 -7.295 1.00 96.25 83 ARG A N 1
ATOM 644 C CA . ARG A 1 83 ? -2.925 -5.311 -6.873 1.00 96.25 83 ARG A CA 1
ATOM 645 C C . ARG A 1 83 ? -3.318 -6.461 -7.798 1.00 96.25 83 ARG A C 1
ATOM 647 O O . ARG A 1 83 ? -2.506 -7.356 -8.018 1.00 96.25 83 ARG A O 1
ATOM 654 N N . SER A 1 84 ? -4.565 -6.480 -8.273 1.00 96.44 84 SER A N 1
ATOM 655 C CA . SER A 1 84 ? -5.098 -7.589 -9.073 1.00 96.44 84 SER A CA 1
ATOM 656 C C . SER A 1 84 ? -4.670 -7.559 -10.539 1.00 96.44 84 SER A C 1
ATOM 658 O O . SER A 1 84 ? -4.967 -8.499 -11.266 1.00 96.44 84 SER A O 1
ATOM 660 N N . GLN A 1 85 ? -4.040 -6.477 -10.999 1.00 96.12 85 GLN A N 1
ATOM 661 C CA . GLN A 1 85 ? -3.515 -6.400 -12.359 1.00 96.12 85 GLN A CA 1
ATOM 662 C C . GLN A 1 85 ? -2.248 -7.252 -12.471 1.00 96.12 85 GLN A C 1
ATOM 664 O O . GLN A 1 85 ? -1.402 -7.260 -11.571 1.00 96.12 85 GLN A O 1
ATOM 669 N N . GLU A 1 86 ? -2.120 -7.958 -13.590 1.00 93.81 86 GLU A N 1
ATOM 670 C CA . GLU A 1 86 ? -0.879 -8.634 -13.964 1.00 93.81 86 GLU A CA 1
ATOM 671 C C . GLU A 1 86 ? 0.223 -7.603 -14.237 1.00 93.81 86 GLU A C 1
ATOM 673 O O . GLU A 1 86 ? -0.052 -6.469 -14.649 1.00 93.81 86 GLU A O 1
ATOM 678 N N . MET A 1 87 ? 1.474 -7.995 -13.980 1.00 94.12 87 MET A N 1
ATOM 679 C CA . MET A 1 87 ? 2.620 -7.166 -14.344 1.00 94.12 87 MET A CA 1
ATOM 680 C C . MET A 1 87 ? 2.702 -7.061 -15.871 1.00 94.12 87 MET A C 1
ATOM 682 O O . MET A 1 87 ? 2.632 -8.084 -16.547 1.00 94.12 87 MET A O 1
ATOM 686 N N . PRO A 1 88 ? 2.833 -5.851 -16.436 1.00 94.31 88 PRO A N 1
ATOM 687 C CA . PRO A 1 88 ? 3.101 -5.704 -17.861 1.00 94.31 88 PRO A CA 1
ATOM 688 C C . PRO A 1 88 ? 4.493 -6.231 -18.232 1.00 94.31 88 PRO A C 1
ATOM 690 O O . PRO A 1 88 ? 5.455 -5.887 -17.558 1.00 94.31 88 PRO A O 1
ATOM 693 N N . ASP A 1 89 ? 4.612 -6.944 -19.356 1.00 90.56 89 ASP A N 1
ATOM 694 C CA . ASP A 1 89 ? 5.911 -7.428 -19.872 1.00 90.56 89 ASP A CA 1
ATOM 695 C C . ASP A 1 89 ? 6.812 -6.304 -20.421 1.00 90.56 89 ASP A C 1
ATOM 697 O O . ASP A 1 89 ? 8.017 -6.464 -20.586 1.00 90.56 89 ASP A O 1
ATOM 701 N N . ASP A 1 90 ? 6.224 -5.156 -20.770 1.00 94.75 90 ASP A N 1
ATOM 702 C CA . ASP A 1 90 ? 6.973 -3.995 -21.253 1.00 94.75 90 ASP A CA 1
ATOM 703 C C . ASP A 1 90 ? 7.593 -3.237 -20.076 1.00 94.75 90 ASP A C 1
ATOM 705 O O . ASP A 1 90 ? 6.866 -2.765 -19.200 1.00 94.75 90 ASP A O 1
ATOM 709 N N . HIS A 1 91 ? 8.916 -3.057 -20.106 1.00 90.19 91 HIS A N 1
ATOM 710 C CA . HIS A 1 91 ? 9.700 -2.429 -19.038 1.00 90.19 91 HIS A CA 1
ATOM 711 C C . HIS A 1 91 ? 9.098 -1.112 -18.520 1.00 90.19 91 HIS A C 1
ATOM 713 O O . HIS A 1 91 ? 8.918 -0.918 -17.318 1.00 90.19 91 HIS A O 1
ATOM 719 N N . TRP A 1 92 ? 8.734 -0.187 -19.413 1.00 94.19 92 TRP A N 1
ATOM 720 C CA . TRP A 1 92 ? 8.207 1.116 -18.998 1.00 94.19 92 TRP A CA 1
ATOM 721 C C . TRP A 1 92 ? 6.805 1.007 -18.405 1.00 94.19 92 TRP A C 1
ATOM 723 O O . TRP A 1 92 ? 6.469 1.722 -17.455 1.00 94.19 92 TRP A O 1
ATOM 733 N N . LYS A 1 93 ? 5.983 0.093 -18.927 1.00 95.88 93 LYS A N 1
ATOM 734 C CA . LYS A 1 93 ? 4.678 -0.214 -18.332 1.00 95.88 93 LYS A CA 1
ATOM 735 C C . LYS A 1 93 ? 4.819 -0.914 -16.979 1.00 95.88 93 LYS A C 1
ATOM 737 O O . LYS A 1 93 ? 4.024 -0.602 -16.093 1.00 95.88 93 LYS A O 1
ATOM 742 N N . ALA A 1 94 ? 5.810 -1.787 -16.799 1.00 95.50 94 ALA A N 1
ATOM 743 C CA . ALA A 1 94 ? 6.125 -2.445 -15.532 1.00 95.50 94 ALA A CA 1
ATOM 744 C C . ALA A 1 94 ? 6.509 -1.417 -14.462 1.00 95.50 94 ALA A C 1
ATOM 746 O O . ALA A 1 94 ? 5.859 -1.339 -13.419 1.00 95.50 94 ALA A O 1
ATOM 747 N N . VAL A 1 95 ? 7.455 -0.527 -14.774 1.00 95.56 95 VAL A N 1
ATOM 748 C CA . VAL A 1 95 ? 7.841 0.600 -13.908 1.00 95.56 95 VAL A CA 1
ATOM 749 C C . VAL A 1 95 ? 6.634 1.478 -13.571 1.00 95.56 95 VAL A C 1
ATOM 751 O O . VAL A 1 95 ? 6.397 1.812 -12.409 1.00 95.56 95 VAL A O 1
ATOM 754 N N . GLY A 1 96 ? 5.824 1.839 -14.570 1.00 96.38 96 GLY A N 1
ATOM 755 C CA . GLY A 1 96 ? 4.609 2.623 -14.347 1.00 96.38 96 GLY A CA 1
ATOM 756 C C . GLY A 1 96 ? 3.577 1.900 -13.475 1.00 96.38 96 GLY A C 1
ATOM 757 O O . GLY A 1 96 ? 2.845 2.53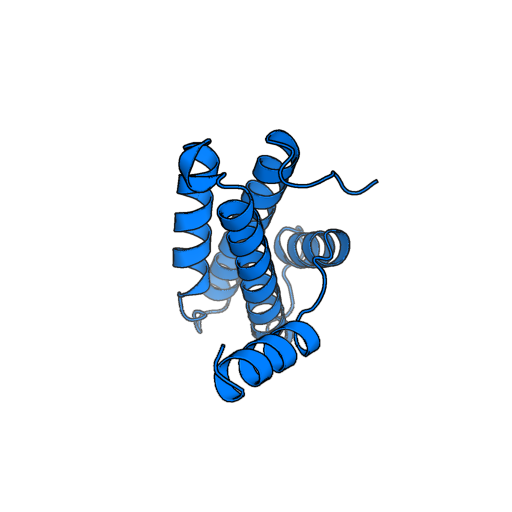7 -12.716 1.00 96.38 96 GLY A O 1
ATOM 758 N N . HIS A 1 97 ? 3.499 0.573 -13.555 1.00 97.38 97 HIS A N 1
ATOM 759 C CA . HIS A 1 97 ? 2.629 -0.233 -12.708 1.00 97.38 97 HIS A CA 1
ATOM 760 C C . HIS A 1 97 ? 3.136 -0.296 -11.260 1.00 97.38 97 HIS A C 1
ATOM 762 O O . HIS A 1 97 ? 2.357 -0.016 -10.348 1.00 97.38 97 HIS A O 1
ATOM 768 N N . LEU A 1 98 ? 4.434 -0.543 -11.053 1.00 97.62 98 LEU A N 1
ATOM 769 C CA . LEU A 1 98 ? 5.081 -0.487 -9.739 1.00 97.62 98 LEU A CA 1
ATOM 770 C C . LEU A 1 98 ? 4.838 0.865 -9.064 1.00 97.62 98 LEU A C 1
ATOM 772 O O . LEU A 1 98 ? 4.370 0.911 -7.929 1.00 97.62 98 LEU A O 1
ATOM 776 N N . ARG A 1 99 ? 5.053 1.972 -9.786 1.00 97.56 99 ARG A N 1
ATOM 777 C CA . ARG A 1 99 ? 4.822 3.327 -9.259 1.00 97.56 99 ARG A CA 1
ATOM 778 C C . ARG A 1 99 ? 3.376 3.566 -8.854 1.00 97.56 99 ARG A C 1
ATOM 780 O O . ARG A 1 99 ? 3.133 4.176 -7.820 1.00 97.56 99 ARG A O 1
ATOM 787 N N . ARG A 1 100 ? 2.407 3.054 -9.620 1.00 98.19 100 ARG A N 1
ATOM 788 C CA . ARG A 1 100 ? 0.990 3.123 -9.226 1.00 98.19 100 ARG A CA 1
ATOM 789 C C . ARG A 1 100 ? 0.720 2.337 -7.944 1.00 98.19 100 ARG A C 1
ATOM 791 O O . ARG A 1 100 ? -0.027 2.828 -7.100 1.00 98.19 100 ARG A O 1
ATOM 798 N N . MET A 1 101 ? 1.311 1.150 -7.783 1.00 98.38 101 MET A N 1
ATOM 799 C CA . MET A 1 101 ? 1.175 0.368 -6.548 1.00 98.38 101 MET A CA 1
ATOM 800 C C . MET A 1 101 ? 1.796 1.090 -5.350 1.00 98.38 101 MET A C 1
ATOM 802 O O . MET A 1 101 ? 1.108 1.272 -4.349 1.00 98.38 101 MET A O 1
ATOM 806 N N . ALA A 1 102 ? 3.043 1.550 -5.475 1.00 98.00 102 ALA A N 1
ATOM 807 C CA . ALA A 1 102 ? 3.763 2.268 -4.425 1.00 98.00 102 ALA A CA 1
ATOM 808 C C . ALA A 1 102 ? 3.044 3.560 -4.012 1.00 98.00 102 ALA A C 1
ATOM 810 O O . ALA A 1 102 ? 2.813 3.786 -2.828 1.00 98.00 102 ALA A O 1
ATOM 811 N N . TRP A 1 103 ? 2.594 4.358 -4.986 1.00 98.25 103 TRP A N 1
ATOM 812 C CA . TRP A 1 103 ? 1.799 5.558 -4.722 1.00 98.25 103 TRP A CA 1
ATOM 813 C C . TRP A 1 103 ? 0.514 5.233 -3.954 1.00 98.25 103 TRP A C 1
ATOM 815 O O . TRP A 1 103 ? 0.225 5.841 -2.930 1.00 98.25 103 TRP A O 1
ATOM 825 N N . THR A 1 104 ? -0.241 4.228 -4.407 1.00 98.56 104 THR A 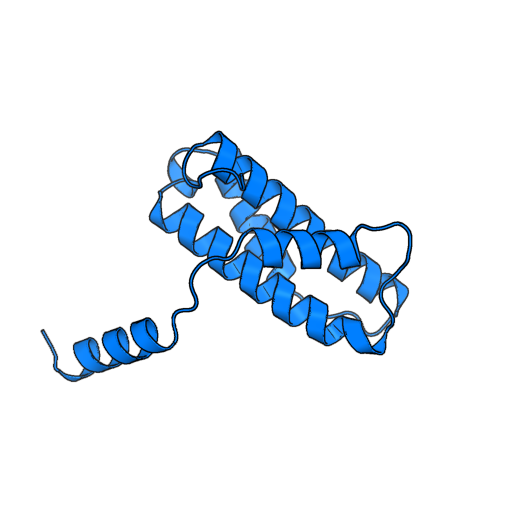N 1
ATOM 826 C CA . THR A 1 104 ? -1.492 3.825 -3.744 1.00 98.56 104 THR A CA 1
ATOM 827 C C . THR A 1 104 ? -1.242 3.324 -2.318 1.00 98.56 104 THR A C 1
ATOM 829 O O . THR A 1 104 ? -2.053 3.583 -1.431 1.00 98.56 104 THR A O 1
ATOM 832 N N . ALA A 1 105 ? -0.130 2.619 -2.087 1.00 98.12 105 ALA A N 1
ATOM 833 C CA . ALA A 1 105 ? 0.258 2.149 -0.762 1.00 98.12 105 ALA A CA 1
ATOM 834 C C . ALA A 1 105 ? 0.603 3.317 0.174 1.00 98.12 105 ALA A C 1
ATOM 836 O O . ALA A 1 105 ? 0.105 3.345 1.298 1.00 98.12 105 ALA A O 1
ATOM 837 N N . ASN A 1 106 ? 1.374 4.298 -0.308 1.00 97.88 106 ASN A N 1
ATOM 838 C CA . ASN A 1 106 ? 1.718 5.497 0.455 1.00 97.88 106 ASN A CA 1
ATOM 839 C C . ASN A 1 106 ? 0.472 6.308 0.840 1.00 97.88 106 ASN A C 1
ATOM 841 O O . ASN A 1 106 ? 0.258 6.598 2.012 1.00 97.88 106 ASN A O 1
ATOM 845 N N . GLU A 1 107 ? -0.402 6.599 -0.125 1.00 98.25 107 GLU A N 1
ATOM 846 C CA . GLU A 1 107 ? -1.631 7.364 0.123 1.00 98.25 107 GLU A CA 1
ATOM 847 C C . GLU A 1 107 ? -2.560 6.660 1.120 1.00 98.25 107 GLU A C 1
ATOM 849 O O . GLU A 1 107 ? -3.139 7.290 2.009 1.00 98.25 107 GLU A O 1
ATOM 854 N N . LEU A 1 108 ? -2.705 5.335 1.003 1.00 97.81 108 LEU A N 1
ATOM 855 C CA . LEU A 1 108 ? -3.515 4.567 1.943 1.00 97.81 108 LEU A CA 1
ATOM 856 C C . LEU A 1 108 ? -2.892 4.562 3.345 1.00 97.81 108 LEU A C 1
ATOM 858 O O . LEU A 1 108 ? -3.620 4.752 4.319 1.00 97.81 108 LEU A O 1
ATOM 862 N N . LEU A 1 109 ? -1.571 4.401 3.462 1.00 97.00 109 LEU A N 1
ATOM 863 C CA . LEU A 1 109 ? -0.863 4.511 4.738 1.00 97.00 109 LEU A CA 1
ATOM 864 C C . LEU A 1 109 ? -1.102 5.878 5.390 1.00 97.00 109 LEU A C 1
ATOM 866 O O . LEU A 1 109 ? -1.563 5.943 6.532 1.00 97.00 109 LEU A O 1
ATOM 870 N N . GLU A 1 110 ? -0.827 6.964 4.668 1.00 96.25 110 GLU A N 1
ATOM 871 C CA . GLU A 1 110 ? -0.997 8.329 5.168 1.00 96.25 110 GLU A CA 1
ATOM 872 C C . GLU A 1 110 ? -2.438 8.579 5.614 1.00 96.25 110 GLU A C 1
ATOM 874 O O . GLU A 1 110 ? -2.678 9.135 6.693 1.00 96.25 110 GLU A O 1
ATOM 879 N N . ARG A 1 111 ? -3.418 8.095 4.839 1.00 97.00 111 ARG A N 1
ATOM 880 C CA . ARG A 1 111 ? -4.829 8.224 5.200 1.00 97.00 111 ARG A CA 1
ATOM 881 C C . ARG A 1 111 ? -5.153 7.493 6.499 1.00 97.00 111 ARG A C 1
ATOM 883 O O . ARG A 1 111 ? -5.827 8.082 7.345 1.00 97.00 111 ARG A O 1
ATOM 890 N N . LEU A 1 112 ? -4.667 6.263 6.673 1.00 94.69 112 LEU A N 1
ATOM 891 C CA . LEU A 1 112 ? -4.898 5.455 7.875 1.00 94.69 112 LEU A CA 1
ATOM 892 C C . LEU A 1 112 ? -4.201 6.020 9.116 1.00 94.69 112 LEU A C 1
ATOM 894 O O . LEU A 1 112 ? -4.732 5.908 10.223 1.00 94.69 112 LEU A O 1
ATOM 898 N N . VAL A 1 11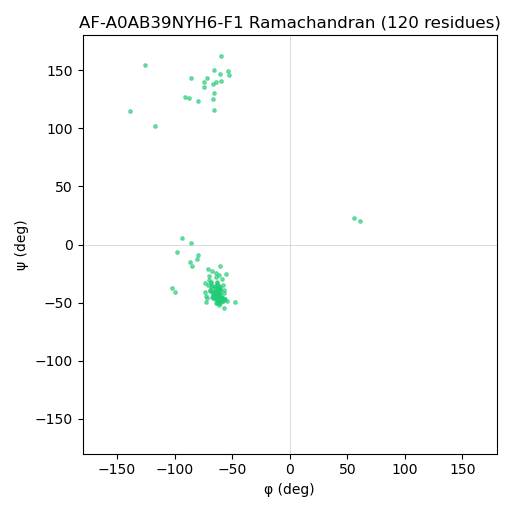3 ? -3.045 6.661 8.952 1.00 94.62 113 VAL A N 1
ATOM 899 C CA . VAL A 1 113 ? -2.403 7.428 10.028 1.00 94.62 113 VAL A CA 1
ATOM 900 C C . VAL A 1 113 ? -3.253 8.650 10.382 1.00 94.62 113 VAL A C 1
ATOM 902 O O . VAL A 1 113 ? -3.539 8.890 11.557 1.00 94.62 113 VAL A O 1
ATOM 905 N N . ALA A 1 114 ? -3.737 9.391 9.382 1.00 93.69 114 ALA A N 1
ATOM 906 C CA . ALA A 1 114 ? -4.569 10.573 9.590 1.00 93.69 114 ALA A CA 1
ATOM 907 C C . ALA A 1 114 ? -5.916 10.253 10.270 1.00 93.69 114 ALA A C 1
ATOM 909 O O . ALA A 1 114 ? -6.407 11.056 11.066 1.00 93.69 114 ALA A O 1
ATOM 910 N N . THR A 1 115 ? -6.510 9.083 10.007 1.00 91.94 115 THR A N 1
ATOM 911 C CA . THR A 1 115 ? -7.723 8.599 10.697 1.00 91.94 115 THR A CA 1
ATOM 912 C C . THR A 1 115 ? -7.440 7.866 12.010 1.00 91.94 115 THR A C 1
ATOM 914 O O . THR A 1 115 ? -8.380 7.436 12.674 1.00 91.94 115 THR A O 1
ATOM 917 N N . LYS A 1 116 ? -6.170 7.753 12.429 1.00 88.62 116 LYS A N 1
ATOM 918 C CA . LYS A 1 116 ? -5.723 7.023 13.633 1.00 88.62 116 LYS A CA 1
ATOM 919 C C . LYS A 1 116 ? -6.039 5.522 13.617 1.00 88.62 116 LYS A C 1
ATOM 921 O O . LYS A 1 116 ? -6.031 4.886 14.671 1.00 88.62 116 LYS A O 1
ATOM 926 N N . CYS A 1 117 ? -6.278 4.950 12.439 1.00 83.56 117 CYS A N 1
ATOM 927 C CA . CYS A 1 117 ? -6.334 3.501 12.240 1.00 83.56 117 CYS A CA 1
ATOM 928 C C . CYS A 1 117 ? -4.934 2.875 12.369 1.00 83.56 117 CYS A C 1
ATOM 930 O O . CYS A 1 117 ? -4.804 1.725 12.782 1.00 83.56 117 CYS A O 1
ATOM 932 N N . LEU A 1 118 ? -3.890 3.654 12.070 1.00 82.25 118 LEU A N 1
ATOM 933 C CA . LEU A 1 118 ? -2.488 3.327 12.307 1.00 82.25 118 LEU A CA 1
ATOM 934 C C . LEU A 1 118 ? -1.801 4.426 13.121 1.00 82.25 118 LEU A C 1
ATOM 936 O O . LEU A 1 118 ? -2.202 5.590 13.107 1.00 82.25 118 LEU A O 1
ATOM 940 N N . ARG A 1 119 ? -0.745 4.047 13.844 1.00 75.50 119 ARG A N 1
ATOM 941 C CA . ARG A 1 119 ? 0.196 5.010 14.425 1.00 75.50 119 ARG A CA 1
ATOM 942 C C . ARG A 1 119 ? 1.251 5.345 13.373 1.00 75.50 119 ARG A C 1
ATOM 944 O O . ARG A 1 119 ? 1.643 4.463 12.618 1.00 75.50 119 ARG A O 1
ATOM 951 N N . ALA A 1 120 ? 1.693 6.599 13.337 1.00 61.81 120 ALA A N 1
ATOM 952 C CA . ALA A 1 120 ? 2.819 6.996 12.498 1.00 61.81 120 ALA A CA 1
ATOM 953 C C . ALA A 1 120 ? 4.091 6.230 12.906 1.00 61.81 120 ALA A C 1
ATOM 955 O O . ALA A 1 120 ? 4.269 5.942 14.096 1.00 61.81 120 ALA A O 1
ATOM 956 N N . ALA A 1 121 ? 4.955 5.924 11.932 1.00 60.59 121 ALA A N 1
ATOM 957 C CA . ALA A 1 121 ? 6.337 5.541 12.213 1.00 60.59 121 ALA A CA 1
ATOM 958 C C . ALA A 1 121 ? 7.032 6.701 12.954 1.00 60.59 121 ALA A C 1
ATOM 960 O O . ALA A 1 121 ? 6.712 7.869 12.706 1.00 60.59 121 ALA A O 1
ATOM 961 N N . ALA A 1 122 ? 7.865 6.366 13.941 1.00 45.88 122 ALA A N 1
ATOM 962 C CA . ALA A 1 122 ? 8.453 7.312 14.894 1.00 45.88 122 ALA A CA 1
ATOM 963 C C . ALA A 1 122 ? 9.757 7.931 14.385 1.00 45.88 122 ALA A C 1
ATOM 965 O O . ALA A 1 122 ? 10.535 7.198 13.740 1.00 45.88 122 ALA A O 1
#

=== Feature glossary ===
The record interleaves many kinds of information about one protein. Here is each kind framed as the question it answers.

Q: What does the local fold look like, residue by residue?
A: A 3Di character summarizes, for each residue, the relative orientation of the Cα frame of its nearest spatial neighbor. Because it encodes fold topology rather than chemistry, 3Di alignments detect remote structural similarity that sequence alignment misses.

Q: Which residues are in helices, strands, or loops?
A: Secondary structure is the local, repeating backbone conformation. DSSP classifies it into eight states by reading the hydrogen-bond network: three helix types (H, G, I), two β types (E, B), two non-regular types (T, S), and unstructured coil (-).

Q: How big and how compact is the whole molecule?
A: Three whole-structure scalars: the radius of gyration (RMS distance of Cα from centroid, in Å), the count of Cα–Cα contacts (pairs closer than 8 Å and separated by more than four residues in sequence — i.e. tertiary, not local, contacts), and the bounding-box dimensions. Together they distinguish compact globular folds from extended fibres or disordered chains.

Q: How confident is the AlphaFold model at each residue?
A: For AlphaFold models, the B-factor field carries pLDDT — the model's own estimate of local accuracy on a 0–100 scale. Regions with pLDDT<50 should be treated as essentially unmodeled; they often correspond to intrinsically disordered segments.

Q: What family and function is it annotated with?
A: Functional annotations link the protein to curated databases. InterPro entries identify conserved domains and families by matching the sequence against member-database signatures (Pfam, PROSITE, CDD, …). Gene Ontology (GO)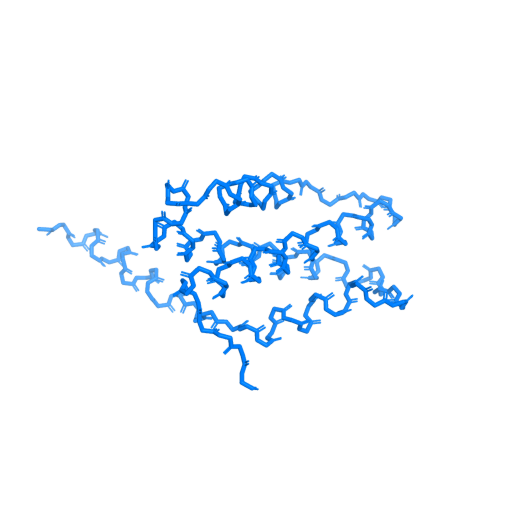 terms describe molecular function, biological process, and cellular component in a controlled vocabulary. CATH places the structure in a hierarchical fold classification (Class/Architecture/Topology/Homologous-superfamily). The organism is the source species.

Q: What known structures does this most resemble?
A: Nearest PDB neighbors are the top structural matches found by Foldseek when searching this structure against the entire Protein Data Bank. Each hit reports a TM-score (0 to 1; >0.5 almost always implies the same fold) and an E-value. These are *structural* homologs — they may share no detectable sequence similarity.

Q: Which residues are buried vs exposed?
A: Solvent-accessible surface area (SASA) is the area in Å² traced out by the centre of a 1.4 Å probe sphere (a water molecule) rolled over the protein's van der Waals surface (Shrake–Rupley / Lee–Richards construction). Buried residues have near-zero SASA; fully exposed residues can exceed 200 Å². The total SASA scales roughly with the number of surface residues.

Q: What are the backbone torsion angles?
A: φ (phi) and ψ (psi) are the two rotatable backbone dihedrals per residue: φ is the C(i-1)–N–Cα–C torsion, ψ is the N–Cα–C–N(i+1) torsion, both in degrees on (−180°, 180°]. α-helical residues cluster near (−60°, −45°); β-strand residues near (−120°, +130°). A Ramachandran plot is simply a scatter of (φ, ψ) for every residue.

Q: Are the domains correctly placed relative to each other?
A: Predicted aligned error is AlphaFold's pairwise confidence. Unlike pLDDT (per-residue), PAE is per-residue-pair and captures whether two parts of the structure are correctly placed relative to each other. Units are ångströms of expected positional error.

Q: What if only a Cα trace is available?
A: P-SEA three-state annotation labels each residue as helix, strand, or coil based purely on the geometry of the Cα trace. It serves as a fallback when the full backbone (and thus DSSP) is unavailable.

Q: What is the amino-acid chain?
A: This is the polypeptide sequence — one letter per residue, N-terminus first. Length ranges from a few dozen residues for small domains to over a thousand for large multi-domain proteins.

Q: What do the rendered images show?
A: The six renders are orthographic views along the three Cartesian axes in both directions. Representation (cartoon, sticks, or surface) and color scheme (sequence-rainbow or by-chain) vary across proteins so the training set covers all the common visualization conventions.

Q: What do the diagnostic plots show?
A: Plot images: a contact map (which residues are close in 3D, as an N×N binary image), a Ramachandran scatter (backbone torsion angles, revealing secondary-structure composition at a glance), and — for AlphaFold structures — a PAE heatmap (pairwise prediction confidence).

Q: How mobile is each atom in the crys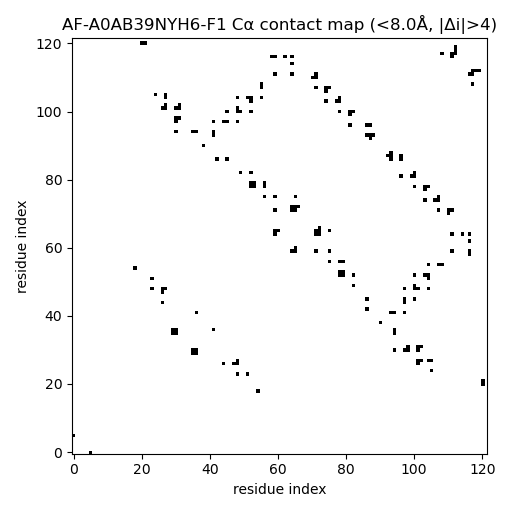tal?
A: B-factor (Debye–Waller factor) reflects atomic displacement in the crystal lattice. It is an experimental observable (units Å²), not a prediction; low values mean the atom is pinned down, high values mean it moves or is heterogeneous across the crystal.

Q: Where is each backbone atom in 3D?
A: The mmCIF table is the protein's shape written out atom by atom. For each backbone N, Cα, C, and carbonyl O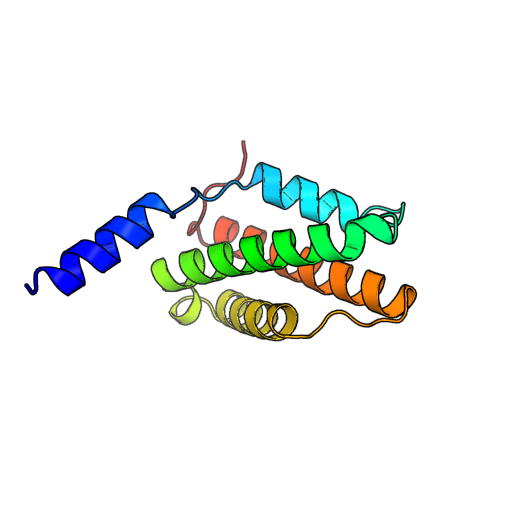, it records an (x, y, z) coordinate triple in Å plus the residue type, chain letter, and residue number.